Protein AF-A0A0F9Q5L1-F1 (afdb_monomer_lite)

Foldseek 3Di:
DDDQDDPSVVVVVVVVLVVVQVVLVVVQVVCPPVHGRPDDDDDLVRLLVCVVVADPVNVVVQLVVQLVSRPSPPCSNVRSVVVSVVSVVVSVVSNVVVVVD

Structure (mmCIF, N/CA/C/O backbone):
data_AF-A0A0F9Q5L1-F1
#
_entry.id   AF-A0A0F9Q5L1-F1
#
loop_
_atom_site.group_PDB
_atom_site.id
_atom_site.type_symbol
_atom_site.label_atom_id
_atom_site.label_alt_id
_atom_site.label_comp_id
_atom_site.label_asym_id
_atom_site.label_entity_id
_atom_site.label_seq_id
_atom_site.pdbx_PDB_ins_code
_atom_site.Cartn_x
_atom_site.Cartn_y
_atom_site.Cartn_z
_atom_site.occupancy
_atom_site.B_iso_or_equiv
_atom_site.auth_seq_id
_atom_site.auth_comp_id
_atom_site.auth_asym_id
_atom_site.auth_atom_id
_atom_site.pdbx_PDB_model_num
ATOM 1 N N . MET A 1 1 ? 31.891 -4.574 -27.932 1.00 46.84 1 MET A N 1
ATOM 2 C CA . MET A 1 1 ? 30.559 -4.657 -27.298 1.00 46.84 1 MET A CA 1
ATOM 3 C C . MET A 1 1 ? 29.583 -3.880 -28.159 1.00 46.84 1 MET A C 1
ATOM 5 O O . MET A 1 1 ? 29.973 -2.804 -28.605 1.00 46.84 1 MET A O 1
ATOM 9 N N . PRO A 1 2 ? 28.378 -4.392 -28.439 1.00 55.50 2 PRO A N 1
ATOM 10 C CA . PRO A 1 2 ? 27.372 -3.595 -29.123 1.00 55.50 2 PRO A CA 1
ATOM 11 C C . PRO A 1 2 ? 26.941 -2.446 -28.203 1.00 55.50 2 PRO A C 1
ATOM 13 O O . PRO A 1 2 ? 26.582 -2.669 -27.049 1.00 55.50 2 PRO A O 1
ATOM 16 N N . PHE A 1 3 ? 27.026 -1.216 -28.704 1.00 55.19 3 PHE A N 1
ATOM 17 C CA . PHE A 1 3 ? 26.424 -0.057 -28.055 1.00 55.19 3 PHE A CA 1
ATOM 18 C C . PHE A 1 3 ? 24.918 -0.133 -28.306 1.00 55.19 3 PHE A C 1
ATOM 20 O O . PHE A 1 3 ? 24.468 0.080 -29.429 1.00 55.19 3 PHE A O 1
ATOM 27 N N . ILE A 1 4 ? 24.151 -0.495 -27.280 1.00 59.31 4 ILE A N 1
ATOM 28 C CA . ILE A 1 4 ? 22.689 -0.430 -27.326 1.00 59.31 4 ILE A CA 1
ATOM 29 C C . ILE A 1 4 ? 22.337 1.061 -27.294 1.00 59.31 4 ILE A C 1
ATOM 31 O O . ILE A 1 4 ? 22.699 1.748 -26.340 1.00 59.31 4 ILE A O 1
ATOM 35 N N . THR A 1 5 ? 21.715 1.596 -28.345 1.00 69.75 5 THR A N 1
ATOM 36 C CA . THR A 1 5 ? 21.307 3.008 -28.401 1.00 69.75 5 THR A CA 1
ATOM 37 C C . THR A 1 5 ? 19.884 3.162 -28.933 1.00 69.75 5 THR A C 1
ATOM 39 O O . THR A 1 5 ? 19.418 2.388 -29.773 1.00 69.75 5 THR A O 1
ATOM 42 N N . GLY A 1 6 ? 19.192 4.180 -28.408 1.00 71.69 6 GLY A N 1
ATOM 43 C CA . GLY A 1 6 ? 17.871 4.633 -28.845 1.00 71.69 6 GLY A CA 1
ATOM 44 C C . GLY A 1 6 ? 16.782 3.552 -28.738 1.00 71.69 6 GLY A C 1
ATOM 45 O O . GLY A 1 6 ? 16.509 3.104 -27.626 1.00 71.69 6 GLY A O 1
ATOM 46 N N . PRO A 1 7 ? 16.188 3.083 -29.854 1.00 77.56 7 PRO A N 1
ATOM 47 C CA . PRO A 1 7 ? 15.014 2.201 -29.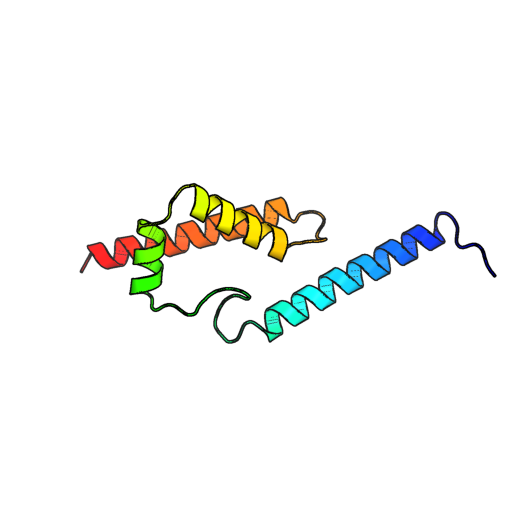825 1.00 77.56 7 PRO A CA 1
ATOM 48 C C . PRO A 1 7 ? 15.200 0.880 -29.065 1.00 77.56 7 PRO A C 1
ATOM 50 O O . PRO A 1 7 ? 14.267 0.399 -28.429 1.00 77.56 7 PRO A O 1
ATOM 53 N N . SER A 1 8 ? 16.403 0.301 -29.104 1.00 81.56 8 SER A N 1
ATOM 54 C CA . SER A 1 8 ? 16.696 -0.967 -28.419 1.00 81.56 8 SER A CA 1
ATOM 55 C C . SER A 1 8 ? 16.846 -0.804 -26.902 1.00 81.56 8 SER A C 1
ATOM 57 O O . SER A 1 8 ? 16.506 -1.716 -26.152 1.00 81.56 8 SER A O 1
ATOM 59 N N . LEU A 1 9 ? 17.301 0.366 -26.432 1.00 83.44 9 LEU A N 1
ATOM 60 C CA . LEU A 1 9 ? 17.297 0.696 -25.003 1.00 83.44 9 LEU A CA 1
ATOM 61 C C . LEU A 1 9 ? 15.873 0.935 -24.497 1.00 83.44 9 LEU A C 1
ATOM 63 O O . LEU A 1 9 ? 15.548 0.494 -23.399 1.00 83.44 9 LEU A O 1
ATOM 67 N N . ASP A 1 10 ? 15.029 1.596 -25.290 1.00 84.75 10 ASP A N 1
ATOM 68 C CA . ASP A 1 10 ? 13.634 1.864 -24.923 1.00 84.75 10 ASP A CA 1
ATOM 69 C C . ASP A 1 10 ? 12.811 0.573 -24.825 1.00 84.75 10 ASP A C 1
ATOM 71 O O . ASP A 1 10 ? 11.964 0.429 -23.939 1.00 84.75 10 ASP A O 1
ATOM 75 N N . GLU A 1 11 ? 13.066 -0.385 -25.719 1.00 88.19 11 GLU A N 1
ATOM 76 C CA . GLU A 1 11 ? 12.460 -1.716 -25.673 1.00 88.19 11 GLU A CA 1
ATOM 77 C C . GLU A 1 11 ? 12.894 -2.482 -24.418 1.00 88.19 11 GLU A C 1
ATOM 79 O O . GLU A 1 11 ? 12.040 -2.911 -23.641 1.00 88.19 11 GLU A O 1
ATOM 84 N N . LEU A 1 12 ? 14.200 -2.531 -24.136 1.00 89.44 12 LEU A N 1
ATOM 85 C CA . LEU A 1 12 ? 14.734 -3.112 -22.900 1.00 89.44 12 LEU A CA 1
ATOM 86 C C . LEU A 1 12 ? 14.154 -2.447 -21.644 1.00 89.44 12 LEU A C 1
ATOM 88 O O . LEU A 1 12 ? 13.760 -3.134 -20.704 1.00 89.44 12 LEU A O 1
ATOM 92 N N . ALA A 1 13 ? 14.062 -1.117 -21.616 1.00 87.81 13 ALA A N 1
ATOM 93 C CA . ALA A 1 13 ? 13.489 -0.384 -20.492 1.00 87.81 13 ALA A CA 1
ATOM 94 C C . ALA A 1 13 ? 12.013 -0.744 -20.276 1.00 87.81 13 ALA A C 1
ATOM 96 O O . ALA A 1 13 ? 11.571 -0.882 -19.133 1.00 87.81 13 ALA A O 1
ATOM 97 N N . ARG A 1 14 ? 11.251 -0.942 -21.356 1.00 89.00 14 ARG A N 1
ATOM 98 C CA . ARG A 1 14 ? 9.848 -1.364 -21.296 1.00 89.00 14 ARG A CA 1
ATOM 99 C C . ARG A 1 14 ? 9.709 -2.785 -20.764 1.00 89.00 14 ARG A C 1
ATOM 101 O O . ARG A 1 14 ? 8.894 -3.006 -19.871 1.00 89.00 14 ARG A O 1
ATOM 108 N N . GLU A 1 15 ? 10.502 -3.721 -21.277 1.00 93.62 15 GLU A N 1
ATOM 109 C CA . GLU A 1 15 ? 10.499 -5.116 -20.828 1.00 93.62 15 GLU A CA 1
ATOM 110 C C . GLU A 1 15 ? 10.883 -5.232 -19.353 1.00 93.62 15 GLU A C 1
ATOM 112 O O . GLU A 1 15 ? 10.172 -5.872 -18.578 1.00 93.62 15 GLU A O 1
ATOM 117 N N . LEU A 1 16 ? 11.950 -4.545 -18.937 1.00 92.75 16 LEU A N 1
ATOM 118 C CA . LEU A 1 16 ? 12.397 -4.520 -17.544 1.00 92.75 16 LEU A CA 1
ATOM 119 C C . LEU A 1 16 ? 11.356 -3.883 -16.622 1.00 92.75 16 LEU A C 1
ATOM 121 O O . LEU A 1 16 ? 11.108 -4.398 -15.532 1.00 92.75 16 LEU A O 1
ATOM 125 N N . SER A 1 17 ? 10.711 -2.798 -17.057 1.00 91.56 17 SER A N 1
ATOM 126 C CA . SER A 1 17 ? 9.645 -2.153 -16.283 1.00 91.56 17 SER A CA 1
ATOM 127 C C . SER A 1 17 ? 8.433 -3.073 -16.131 1.00 91.56 17 SER A C 1
ATOM 129 O O . SER A 1 17 ? 7.906 -3.224 -15.029 1.00 91.56 17 SER A O 1
ATOM 131 N N . ALA A 1 18 ? 8.015 -3.738 -17.212 1.00 93.50 18 ALA A N 1
ATOM 132 C CA . ALA A 1 18 ? 6.917 -4.698 -17.184 1.00 93.50 18 ALA A CA 1
ATOM 133 C C . ALA A 1 18 ? 7.234 -5.895 -16.274 1.00 93.50 18 ALA A C 1
ATOM 135 O O . ALA A 1 18 ? 6.404 -6.281 -15.449 1.00 93.50 18 ALA A O 1
ATOM 136 N N . TRP A 1 19 ? 8.449 -6.440 -16.379 1.00 95.69 19 TRP A N 1
ATOM 137 C CA . TRP A 1 19 ? 8.933 -7.511 -15.513 1.00 95.69 19 TRP A CA 1
ATOM 138 C C . TRP A 1 19 ? 8.946 -7.092 -14.039 1.00 95.69 19 TRP A C 1
ATOM 140 O O . TRP A 1 19 ? 8.443 -7.835 -13.196 1.00 95.69 19 TRP A O 1
ATOM 150 N N . TYR A 1 20 ? 9.461 -5.899 -13.724 1.00 94.56 20 TYR A N 1
ATOM 151 C CA . TYR A 1 20 ? 9.511 -5.376 -12.359 1.00 94.56 20 TYR A CA 1
ATOM 152 C C . TYR A 1 20 ? 8.112 -5.242 -11.753 1.00 94.56 20 TYR A C 1
ATOM 154 O O . TYR A 1 20 ? 7.874 -5.737 -10.651 1.00 94.56 20 TYR A O 1
ATOM 162 N N . ILE A 1 21 ? 7.183 -4.609 -12.478 1.00 94.56 21 ILE A N 1
ATOM 163 C CA . ILE A 1 21 ? 5.807 -4.401 -12.008 1.00 94.56 21 ILE A CA 1
ATOM 164 C C . ILE A 1 21 ? 5.144 -5.750 -11.736 1.00 94.56 21 ILE A C 1
ATOM 166 O O . ILE A 1 21 ? 4.644 -5.965 -10.633 1.00 94.56 21 ILE A O 1
ATOM 170 N N . LYS A 1 22 ? 5.199 -6.671 -12.706 1.00 95.25 22 LYS A N 1
ATOM 171 C CA . LYS A 1 22 ? 4.590 -7.999 -12.584 1.00 95.25 22 LYS A CA 1
ATOM 172 C C . LYS A 1 22 ? 5.165 -8.774 -11.398 1.00 95.25 22 LYS A C 1
ATOM 174 O O . LYS A 1 22 ? 4.415 -9.238 -10.547 1.00 95.25 22 LYS A O 1
ATOM 179 N N . THR A 1 23 ? 6.490 -8.871 -11.320 1.00 95.00 23 THR A N 1
ATOM 180 C CA . THR A 1 23 ? 7.172 -9.624 -10.257 1.00 95.00 23 THR A CA 1
ATOM 181 C C . THR A 1 23 ? 6.837 -9.048 -8.885 1.00 95.00 23 THR A C 1
ATOM 183 O O . THR A 1 23 ? 6.576 -9.786 -7.939 1.00 95.00 23 THR A O 1
ATOM 186 N N . ARG A 1 24 ? 6.803 -7.717 -8.759 1.00 93.56 24 ARG A N 1
ATOM 187 C CA . ARG A 1 24 ? 6.462 -7.064 -7.495 1.00 93.56 24 ARG A CA 1
ATOM 188 C C . ARG A 1 24 ? 5.016 -7.335 -7.079 1.00 93.56 24 ARG A C 1
ATOM 190 O O . ARG A 1 24 ? 4.773 -7.549 -5.897 1.00 93.56 24 ARG A O 1
ATOM 197 N N . GLU A 1 25 ? 4.072 -7.340 -8.017 1.00 92.31 25 GLU A N 1
ATOM 198 C CA . GLU A 1 25 ? 2.676 -7.692 -7.732 1.00 92.31 25 GLU A CA 1
ATOM 199 C C . GLU A 1 25 ? 2.527 -9.142 -7.278 1.00 92.31 25 GLU A C 1
ATOM 201 O O . GLU A 1 25 ? 1.859 -9.392 -6.279 1.00 92.31 25 GLU A O 1
ATOM 206 N N . GLU A 1 26 ? 3.185 -10.077 -7.963 1.00 93.50 26 GLU A N 1
ATOM 207 C CA . GLU A 1 26 ? 3.179 -11.496 -7.596 1.00 93.50 26 GLU A CA 1
ATOM 208 C C . GLU A 1 26 ? 3.765 -11.710 -6.194 1.00 93.50 26 GLU A C 1
ATOM 210 O O . GLU A 1 26 ? 3.187 -12.435 -5.386 1.00 93.50 26 GLU A O 1
ATOM 215 N N . LEU A 1 27 ? 4.865 -11.026 -5.862 1.00 92.06 27 LEU A N 1
ATOM 216 C CA . LEU A 1 27 ? 5.464 -11.084 -4.527 1.00 92.06 27 LEU A CA 1
ATOM 217 C C . LEU A 1 27 ? 4.556 -10.480 -3.452 1.00 92.06 27 LEU A C 1
ATOM 219 O O . LEU A 1 27 ? 4.424 -11.062 -2.379 1.00 92.06 27 LEU A O 1
ATOM 223 N N . ILE A 1 28 ? 3.918 -9.338 -3.723 1.00 90.88 28 ILE A N 1
ATOM 224 C CA . ILE A 1 28 ? 2.952 -8.739 -2.792 1.00 90.88 28 ILE A CA 1
ATOM 225 C C . ILE A 1 28 ? 1.809 -9.715 -2.527 1.00 90.88 28 ILE A C 1
ATOM 227 O O . ILE A 1 28 ? 1.506 -9.967 -1.369 1.00 90.88 28 ILE A O 1
ATOM 231 N N . GLN A 1 29 ? 1.222 -10.298 -3.572 1.00 90.25 29 GLN A N 1
ATOM 232 C CA . GLN A 1 29 ? 0.130 -11.264 -3.436 1.00 90.25 29 GLN A CA 1
ATOM 233 C C . GLN A 1 29 ? 0.564 -12.523 -2.678 1.00 90.25 29 GLN A C 1
ATOM 235 O O . GLN A 1 29 ? -0.180 -13.015 -1.837 1.00 90.25 29 GLN A O 1
ATOM 240 N N . ALA A 1 30 ? 1.774 -13.027 -2.933 1.00 89.94 30 ALA A N 1
ATOM 241 C CA . ALA A 1 30 ? 2.311 -14.186 -2.225 1.00 89.94 30 ALA A CA 1
ATOM 242 C C . ALA A 1 30 ? 2.523 -13.916 -0.726 1.00 89.94 30 ALA A C 1
ATOM 244 O O . ALA A 1 30 ? 2.387 -14.827 0.083 1.00 89.94 30 ALA A O 1
ATOM 245 N N . LEU A 1 31 ? 2.842 -12.672 -0.359 1.00 88.75 31 LEU A N 1
ATOM 246 C CA . LEU A 1 31 ? 3.013 -12.244 1.031 1.00 88.75 31 LEU A CA 1
ATOM 247 C C . LEU A 1 31 ? 1.689 -11.811 1.689 1.00 88.75 31 LEU A C 1
ATOM 249 O O . LEU A 1 31 ? 1.653 -11.560 2.894 1.00 88.75 31 LEU A O 1
ATOM 253 N N . GLU A 1 32 ? 0.600 -11.717 0.924 1.00 88.44 32 GLU A N 1
ATOM 254 C CA . GLU A 1 32 ? -0.746 -11.420 1.419 1.00 88.44 32 GLU A CA 1
ATOM 255 C C . GLU A 1 32 ? -1.420 -12.683 1.966 1.00 88.44 32 GLU A C 1
ATOM 257 O O . GLU A 1 32 ? -2.350 -13.241 1.386 1.00 88.44 32 GLU A O 1
ATOM 262 N N . GLU A 1 33 ? -0.977 -13.131 3.140 1.00 76.69 33 GLU A N 1
ATOM 263 C CA . GLU A 1 33 ? -1.548 -14.285 3.846 1.00 76.69 33 GLU A CA 1
ATOM 264 C C . GLU A 1 33 ? -2.853 -13.913 4.581 1.00 76.69 33 GLU A C 1
ATOM 266 O O . GLU A 1 33 ? -2.936 -13.872 5.808 1.00 76.69 33 GLU A O 1
ATOM 271 N N . GLY A 1 34 ? -3.897 -13.574 3.818 1.00 76.75 34 GLY A N 1
ATOM 272 C CA . GLY A 1 34 ? -5.208 -13.178 4.357 1.00 76.75 34 GLY A CA 1
ATOM 273 C C . GLY A 1 34 ? -5.256 -11.760 4.942 1.00 76.75 34 GLY A C 1
ATOM 274 O O . GLY A 1 34 ? -6.289 -11.342 5.471 1.00 76.75 34 GLY A O 1
ATOM 275 N N . TYR A 1 35 ? -4.163 -11.005 4.824 1.00 79.56 35 TYR A N 1
ATOM 276 C CA . TYR A 1 35 ? -4.044 -9.623 5.274 1.00 79.56 35 TYR A CA 1
ATOM 277 C C . TYR A 1 35 ? -3.167 -8.816 4.297 1.00 79.56 35 TYR A C 1
ATOM 279 O O . TYR A 1 35 ? -2.236 -9.392 3.736 1.00 79.56 35 TYR A O 1
ATOM 287 N N . PRO A 1 36 ? -3.430 -7.511 4.065 1.00 83.44 36 PRO A N 1
ATOM 288 C CA . PRO A 1 36 ? -2.657 -6.725 3.101 1.00 83.44 36 PRO A CA 1
ATOM 289 C C . PRO A 1 36 ? -1.156 -6.697 3.409 1.00 83.44 36 PRO A C 1
ATOM 291 O O . PRO A 1 36 ? -0.756 -6.561 4.571 1.00 83.44 36 PRO A O 1
ATOM 294 N N . TYR A 1 37 ? -0.324 -6.750 2.370 1.00 82.50 37 TYR A N 1
ATOM 295 C CA . TYR A 1 37 ? 1.130 -6.744 2.524 1.00 82.50 37 TYR A CA 1
ATOM 296 C C . TYR A 1 37 ? 1.615 -5.524 3.322 1.00 82.50 37 TYR A C 1
ATOM 298 O O . TYR A 1 37 ? 1.159 -4.398 3.110 1.00 82.50 37 TYR A O 1
ATOM 306 N N . GLY A 1 38 ? 2.546 -5.748 4.255 1.00 80.50 38 GLY A N 1
ATOM 307 C CA . GLY A 1 38 ? 3.118 -4.695 5.100 1.00 80.50 38 GLY A CA 1
ATOM 308 C C . GLY A 1 38 ? 2.164 -4.133 6.163 1.00 80.50 38 GLY A C 1
ATOM 309 O O . GLY A 1 38 ? 2.490 -3.138 6.817 1.00 80.50 38 GLY A O 1
ATOM 310 N N . SER A 1 39 ? 0.991 -4.746 6.352 1.00 84.12 39 SER A N 1
ATOM 311 C CA . SER A 1 39 ? 0.055 -4.383 7.413 1.00 84.12 39 SER A CA 1
ATOM 312 C C . SER A 1 39 ? 0.081 -5.389 8.566 1.00 84.12 39 SER A C 1
ATOM 314 O O . SER A 1 39 ? 0.442 -6.551 8.407 1.00 84.12 39 SER A O 1
ATOM 316 N N . VAL A 1 40 ? -0.270 -4.914 9.762 1.00 85.62 40 VAL A N 1
ATOM 317 C CA . VAL A 1 40 ? -0.330 -5.743 10.971 1.00 85.62 40 VAL A CA 1
ATOM 318 C C . VAL A 1 40 ? -1.730 -6.353 11.073 1.00 85.62 40 VAL A C 1
ATOM 320 O O . VAL A 1 40 ? -2.699 -5.587 10.997 1.00 85.62 40 VAL A O 1
ATOM 323 N N . PRO A 1 41 ? -1.867 -7.677 11.278 1.00 88.12 41 PRO A N 1
ATOM 324 C CA . PRO A 1 41 ? -3.158 -8.307 11.527 1.00 88.12 41 PRO A CA 1
ATOM 325 C C . PRO A 1 41 ? -3.843 -7.692 12.749 1.00 88.12 41 PRO A C 1
ATOM 327 O O . PRO A 1 41 ? -3.299 -7.693 13.851 1.00 88.12 41 PRO A O 1
ATOM 330 N N . LEU A 1 42 ? -5.044 -7.152 12.554 1.00 89.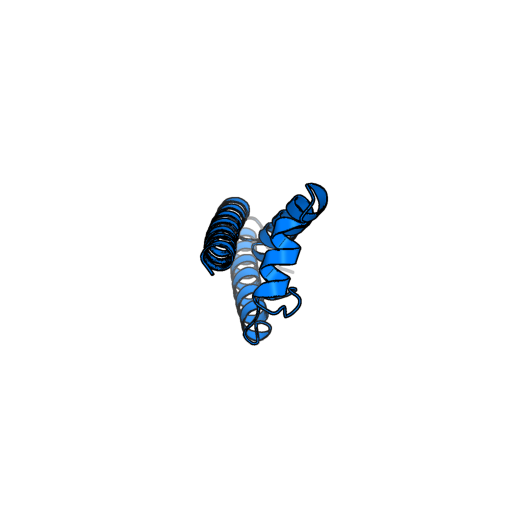88 42 LEU A N 1
ATOM 331 C CA . LEU A 1 42 ? -5.850 -6.536 13.602 1.00 89.88 42 LEU A CA 1
ATOM 332 C C . LEU A 1 42 ? -7.261 -7.113 13.560 1.00 89.88 42 LEU A C 1
ATOM 334 O O . LEU A 1 42 ? -7.843 -7.315 12.492 1.00 89.88 42 LEU A O 1
ATOM 338 N N . THR A 1 43 ? -7.854 -7.313 14.733 1.00 90.50 43 THR A N 1
ATOM 339 C CA . THR A 1 43 ? -9.287 -7.612 14.825 1.00 90.50 43 THR A CA 1
ATOM 340 C C . THR A 1 43 ? -10.112 -6.459 14.251 1.00 90.50 43 THR A C 1
ATOM 342 O O . THR A 1 43 ? -9.676 -5.308 14.246 1.00 90.50 43 THR A O 1
ATOM 345 N N . THR A 1 44 ? -11.349 -6.733 13.835 1.00 88.38 44 THR A N 1
ATOM 346 C CA . THR A 1 44 ? -12.293 -5.705 13.365 1.00 88.38 44 THR A CA 1
ATOM 347 C C . THR A 1 44 ? -12.401 -4.518 14.325 1.00 88.38 44 THR A C 1
ATOM 349 O O . THR A 1 44 ? -12.397 -3.370 13.888 1.00 88.38 44 THR A O 1
ATOM 352 N N . ARG A 1 45 ? -12.442 -4.779 15.638 1.00 89.56 45 ARG A N 1
ATOM 353 C CA . ARG A 1 45 ? -12.500 -3.727 16.658 1.00 89.56 45 ARG A CA 1
ATOM 354 C C . ARG A 1 45 ? -11.241 -2.862 16.654 1.00 89.56 45 ARG A C 1
ATOM 356 O O . ARG A 1 45 ? -11.358 -1.645 16.601 1.00 89.56 45 ARG A O 1
ATOM 363 N N . GLN A 1 46 ? -10.063 -3.483 16.642 1.00 92.69 46 GLN A N 1
ATOM 364 C CA . GLN A 1 46 ? -8.786 -2.767 16.597 1.00 92.69 46 GLN A CA 1
ATOM 365 C C . GLN A 1 46 ? -8.599 -1.977 15.296 1.00 92.69 46 GLN A C 1
ATOM 367 O O . GLN A 1 46 ? -8.036 -0.889 15.334 1.00 92.69 46 GLN A O 1
ATOM 372 N N . GLN A 1 47 ? -9.080 -2.491 14.156 1.00 91.06 47 GLN A N 1
ATOM 373 C CA . GLN A 1 47 ? -9.060 -1.759 12.884 1.00 91.06 47 GLN A CA 1
ATOM 374 C C . GLN A 1 47 ? -9.856 -0.454 12.992 1.00 91.06 47 GLN A C 1
ATOM 376 O O . GLN A 1 47 ? -9.351 0.601 12.620 1.00 91.06 47 GLN A O 1
ATOM 381 N N . VAL A 1 48 ? -11.072 -0.520 13.547 1.00 91.75 48 VAL A N 1
ATOM 382 C CA . VAL A 1 48 ? -11.923 0.661 13.747 1.00 91.75 48 VAL A CA 1
ATOM 383 C C . VAL A 1 48 ? -11.336 1.599 14.799 1.00 91.75 48 VAL A C 1
ATOM 385 O O . VAL A 1 48 ? -11.312 2.801 14.571 1.00 91.75 48 VAL A O 1
ATOM 388 N N . ASP A 1 49 ? -10.849 1.082 15.930 1.00 93.56 49 ASP A N 1
ATOM 389 C CA . ASP A 1 49 ? -10.238 1.911 16.978 1.00 93.56 49 ASP A CA 1
ATOM 390 C C . ASP A 1 49 ? -9.028 2.682 16.423 1.00 93.56 49 ASP A C 1
ATOM 392 O O . ASP A 1 49 ? -8.966 3.899 16.574 1.00 93.56 49 ASP A O 1
ATOM 396 N N . LYS A 1 50 ? -8.136 2.001 15.688 1.00 92.06 50 LYS A N 1
ATOM 397 C CA . LYS A 1 50 ? -6.982 2.623 15.023 1.00 92.06 50 LYS A CA 1
ATOM 398 C C . LYS A 1 50 ? -7.400 3.665 13.986 1.00 92.06 50 LYS A C 1
ATOM 400 O O . LYS A 1 50 ? -6.781 4.716 13.900 1.00 92.06 50 LYS A O 1
ATOM 405 N N . PHE A 1 51 ? -8.434 3.372 13.198 1.00 92.88 51 PHE A N 1
ATOM 406 C CA . PHE A 1 51 ? -8.969 4.306 12.210 1.00 92.88 51 PHE A CA 1
ATOM 407 C C . PHE A 1 51 ? -9.513 5.583 12.866 1.00 92.88 51 PHE A C 1
ATOM 409 O O . PHE A 1 51 ? -9.232 6.682 12.405 1.00 92.88 51 PHE A O 1
ATOM 416 N N . MET A 1 52 ? -10.263 5.444 13.960 1.00 91.69 52 MET A N 1
ATOM 417 C CA . MET A 1 52 ? -10.857 6.576 14.676 1.00 91.69 52 MET A CA 1
ATOM 418 C C . MET A 1 52 ? -9.823 7.404 15.451 1.00 91.69 52 MET A C 1
ATOM 420 O O . MET A 1 52 ? -10.081 8.570 15.730 1.00 91.69 52 MET A O 1
ATOM 424 N N . SER A 1 53 ? -8.682 6.811 15.817 1.00 94.88 53 SER A N 1
ATOM 425 C CA . SER A 1 53 ? -7.575 7.491 16.502 1.00 94.88 53 SER A CA 1
ATOM 426 C C . SER A 1 53 ? -6.481 7.990 15.555 1.00 94.88 53 SER A C 1
ATOM 428 O O . SER A 1 53 ? -5.420 8.387 16.026 1.00 94.88 53 SER A O 1
ATOM 430 N N . MET A 1 54 ? -6.690 7.886 14.243 1.00 93.94 54 MET A N 1
ATOM 431 C CA . MET A 1 54 ? -5.688 8.216 13.237 1.00 93.94 54 MET A CA 1
ATOM 432 C C . MET A 1 54 ? -5.453 9.729 13.200 1.00 93.94 54 MET A C 1
ATOM 434 O O . MET A 1 54 ? -6.400 10.507 13.085 1.00 93.94 54 MET A O 1
ATOM 438 N N . THR A 1 55 ? -4.192 10.137 13.303 1.00 95.31 55 THR A N 1
ATOM 439 C CA . THR A 1 55 ? -3.773 11.533 13.135 1.00 95.31 55 THR A CA 1
ATOM 440 C C . THR A 1 55 ? -3.576 11.881 11.656 1.00 95.31 55 THR A C 1
ATOM 442 O O . THR A 1 55 ? -3.617 11.007 10.787 1.00 95.31 55 THR A O 1
ATOM 445 N N . GLU A 1 56 ? -3.343 13.160 11.350 1.00 92.31 56 GLU A N 1
ATOM 446 C CA . GLU A 1 56 ? -2.959 13.581 9.994 1.00 92.31 56 GLU A CA 1
ATOM 447 C C . GLU A 1 56 ? -1.645 12.917 9.550 1.00 92.31 56 GLU A C 1
ATOM 449 O O . GLU A 1 56 ? -1.566 12.409 8.434 1.00 92.31 56 GLU A O 1
ATOM 454 N N . GLU A 1 57 ? -0.661 12.809 10.447 1.00 94.06 57 GLU A N 1
ATOM 455 C CA . GLU A 1 57 ? 0.617 12.134 10.177 1.00 94.06 57 GLU A CA 1
ATOM 456 C C . GLU A 1 57 ? 0.423 10.638 9.875 1.00 94.06 57 GLU A C 1
ATOM 458 O O . GLU A 1 57 ? 1.015 10.092 8.941 1.00 94.06 57 GLU A O 1
ATOM 463 N N . ASP A 1 58 ? -0.462 9.960 10.612 1.00 91.94 58 ASP A N 1
ATOM 464 C CA . ASP A 1 58 ? -0.794 8.560 10.336 1.00 91.94 58 ASP A CA 1
ATOM 465 C C . ASP A 1 58 ? -1.458 8.387 8.960 1.00 91.94 58 ASP A C 1
ATOM 467 O O . ASP A 1 58 ? -1.205 7.396 8.263 1.00 91.94 58 ASP A O 1
ATOM 471 N N . LEU A 1 59 ? -2.307 9.342 8.562 1.00 89.62 59 LEU A N 1
ATOM 472 C CA . LEU A 1 59 ? -2.970 9.342 7.261 1.00 89.62 59 LEU A CA 1
ATOM 473 C C . LEU A 1 59 ? -1.958 9.561 6.130 1.00 89.62 59 LEU A C 1
ATOM 475 O O . LEU A 1 59 ? -1.991 8.832 5.138 1.00 89.62 59 LEU A O 1
ATOM 479 N N . GLU A 1 60 ? -1.024 10.498 6.288 1.00 91.50 60 GLU A N 1
ATOM 480 C CA . GLU A 1 60 ? 0.088 10.691 5.349 1.00 91.50 60 GLU A CA 1
ATOM 481 C C . GLU A 1 60 ? 0.942 9.422 5.227 1.00 91.50 60 GLU A C 1
ATOM 483 O O . GLU A 1 60 ? 1.259 8.975 4.119 1.00 91.50 60 GLU A O 1
ATOM 488 N N . GLY A 1 61 ? 1.239 8.772 6.356 1.00 91.81 61 GLY A N 1
ATOM 489 C CA . GLY A 1 61 ? 1.942 7.492 6.391 1.00 91.81 61 GLY A CA 1
ATOM 490 C C . GLY A 1 61 ? 1.187 6.370 5.670 1.00 91.81 61 GLY A C 1
ATOM 491 O O . GLY A 1 61 ? 1.802 5.558 4.971 1.00 91.81 61 GLY A O 1
ATOM 492 N N . LEU A 1 62 ? -0.143 6.318 5.794 1.00 91.25 62 LEU A N 1
ATOM 493 C CA . LEU A 1 62 ? -0.987 5.381 5.049 1.00 91.25 62 LEU A CA 1
ATOM 494 C C . LEU A 1 62 ? -0.926 5.658 3.542 1.00 91.25 62 LEU A C 1
ATOM 496 O O . LEU A 1 62 ? -0.683 4.732 2.769 1.00 91.25 62 LEU A O 1
ATOM 500 N N . VAL A 1 63 ? -1.097 6.914 3.125 1.00 90.56 63 VAL A N 1
ATOM 501 C CA . VAL A 1 63 ? -1.044 7.307 1.708 1.00 90.56 63 VAL A CA 1
ATOM 502 C C . VAL A 1 63 ? 0.312 6.966 1.098 1.00 90.56 63 VAL A C 1
ATOM 504 O O . VAL A 1 63 ? 0.362 6.363 0.028 1.00 90.56 63 VAL A O 1
ATOM 507 N N . SER A 1 64 ? 1.408 7.259 1.800 1.00 90.75 64 SER A N 1
ATOM 508 C CA . SER A 1 64 ? 2.766 6.923 1.358 1.00 90.75 64 SER A CA 1
ATOM 509 C C . SER A 1 64 ? 2.935 5.419 1.102 1.00 90.75 64 SER A C 1
ATOM 511 O O . SER A 1 64 ? 3.456 5.014 0.061 1.00 90.75 64 SER A O 1
ATOM 513 N N . LYS A 1 65 ? 2.397 4.567 1.986 1.00 90.88 65 LYS A N 1
ATOM 514 C CA . LYS A 1 65 ? 2.404 3.106 1.792 1.00 90.88 65 LYS A CA 1
ATOM 515 C C . LYS A 1 65 ? 1.575 2.664 0.590 1.00 90.88 65 LYS A C 1
ATOM 517 O O . LYS A 1 65 ? 1.996 1.761 -0.131 1.00 90.88 65 LYS A O 1
ATOM 522 N N . LEU A 1 66 ? 0.414 3.279 0.363 1.00 91.88 66 LEU A N 1
ATOM 523 C CA . LEU A 1 66 ? -0.426 2.979 -0.800 1.00 91.88 66 LEU A CA 1
ATOM 524 C C . LEU A 1 66 ? 0.261 3.392 -2.108 1.00 91.88 66 LEU A C 1
ATOM 526 O O . LEU A 1 66 ? 0.231 2.640 -3.079 1.00 91.88 66 LEU A O 1
ATOM 530 N N . VAL A 1 67 ? 0.945 4.537 -2.132 1.00 90.81 67 VAL A N 1
ATOM 531 C CA . VAL A 1 67 ? 1.744 4.965 -3.291 1.00 90.81 67 VAL A CA 1
ATOM 532 C C . VAL A 1 67 ? 2.915 4.013 -3.528 1.00 90.81 67 VAL A C 1
ATOM 534 O O . VAL A 1 67 ? 3.114 3.569 -4.660 1.00 90.81 67 VAL A O 1
ATOM 537 N N . ASP A 1 68 ? 3.653 3.629 -2.480 1.00 90.94 68 ASP A N 1
ATOM 538 C CA . ASP A 1 68 ? 4.749 2.666 -2.624 1.00 90.94 68 ASP A CA 1
ATOM 539 C C . ASP A 1 68 ? 4.240 1.301 -3.106 1.00 90.94 68 ASP A C 1
ATOM 541 O O . ASP A 1 68 ? 4.867 0.681 -3.965 1.00 90.94 68 ASP A O 1
ATOM 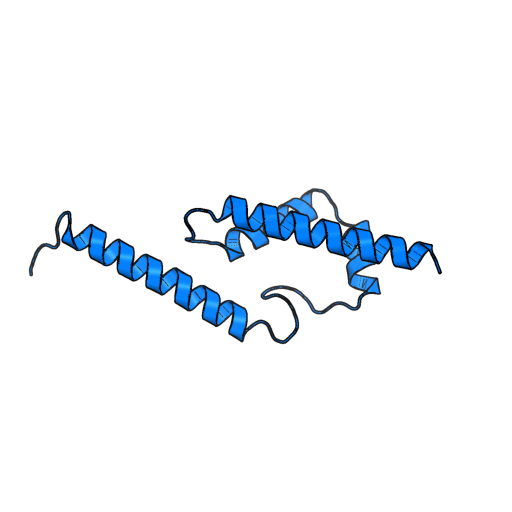545 N N . ARG A 1 69 ? 3.060 0.842 -2.664 1.00 90.00 69 ARG A N 1
ATOM 546 C CA . ARG A 1 69 ? 2.421 -0.378 -3.192 1.00 90.00 69 ARG A CA 1
ATOM 547 C C . ARG A 1 69 ? 2.273 -0.343 -4.716 1.00 90.00 69 ARG A C 1
ATOM 549 O O . ARG A 1 69 ? 2.412 -1.391 -5.339 1.00 90.00 69 ARG A O 1
ATOM 556 N N . HIS A 1 70 ? 2.086 0.822 -5.326 1.00 92.31 70 HIS A N 1
ATOM 557 C CA . HIS A 1 70 ? 1.949 0.969 -6.779 1.00 92.31 70 HIS A CA 1
ATOM 558 C C . HIS A 1 70 ? 3.215 1.475 -7.479 1.00 92.31 70 HIS A C 1
ATOM 560 O O . HIS A 1 70 ? 3.165 1.846 -8.653 1.00 92.31 70 HIS A O 1
ATOM 566 N N . ARG A 1 71 ? 4.367 1.471 -6.798 1.00 90.31 71 ARG A N 1
ATOM 567 C CA . ARG A 1 71 ? 5.640 1.961 -7.337 1.00 90.31 71 ARG A CA 1
ATOM 568 C C . ARG A 1 71 ? 5.968 1.361 -8.706 1.00 90.31 71 ARG A C 1
ATOM 570 O O . ARG A 1 71 ? 5.904 0.152 -8.912 1.00 90.31 71 ARG A O 1
ATOM 577 N N . GLY A 1 72 ? 6.367 2.231 -9.632 1.00 88.75 72 GLY A N 1
ATOM 578 C CA . GLY A 1 72 ? 6.726 1.865 -11.004 1.00 88.75 72 GLY A CA 1
ATOM 579 C C . GLY A 1 72 ? 5.539 1.783 -11.966 1.00 88.75 72 GLY A C 1
ATOM 580 O O . GLY A 1 72 ? 5.759 1.751 -13.173 1.00 88.75 72 GLY A O 1
ATOM 581 N N . LYS A 1 73 ? 4.290 1.807 -11.479 1.00 91.31 73 LYS A N 1
ATOM 582 C CA . LYS A 1 73 ? 3.112 1.886 -12.351 1.00 91.31 73 LYS A CA 1
ATOM 583 C C . LYS A 1 73 ? 2.927 3.314 -12.882 1.00 91.31 73 LYS A C 1
ATOM 585 O O . LYS A 1 73 ? 3.071 4.267 -12.116 1.00 91.31 73 LYS A O 1
ATOM 590 N N . PRO A 1 74 ? 2.527 3.489 -14.155 1.00 87.94 74 PRO A N 1
ATOM 591 C CA . PRO A 1 74 ? 2.330 4.815 -14.751 1.00 87.94 74 PRO A CA 1
ATOM 592 C C . PRO A 1 74 ? 1.190 5.618 -14.101 1.00 87.94 74 PRO A C 1
ATOM 594 O O . PRO A 1 74 ? 1.155 6.837 -14.207 1.00 87.94 74 PRO A O 1
ATOM 597 N N . ASN A 1 75 ? 0.261 4.947 -13.420 1.00 91.06 75 ASN A N 1
ATOM 598 C CA . ASN A 1 75 ? -0.901 5.529 -12.748 1.00 91.06 75 ASN A CA 1
ATOM 599 C C . ASN A 1 75 ? -0.890 5.278 -11.228 1.00 91.06 75 ASN A C 1
ATOM 601 O O . ASN A 1 75 ? -1.953 5.152 -10.618 1.00 91.06 75 ASN A O 1
ATOM 605 N N . ALA A 1 76 ? 0.297 5.181 -10.619 1.00 88.81 76 ALA A N 1
ATOM 606 C CA . ALA A 1 76 ? 0.460 4.808 -9.212 1.00 88.81 76 ALA A CA 1
ATOM 607 C C . ALA A 1 76 ? -0.353 5.681 -8.241 1.00 88.81 76 ALA A C 1
ATOM 609 O O . ALA A 1 76 ? -1.021 5.152 -7.358 1.00 88.81 76 ALA A O 1
ATOM 610 N N . GLU A 1 77 ? -0.360 7.001 -8.436 1.00 88.94 77 GLU A N 1
ATOM 611 C CA . GLU A 1 77 ? -1.112 7.934 -7.586 1.00 88.94 77 GLU A CA 1
ATOM 612 C C . GLU A 1 77 ? -2.627 7.724 -7.679 1.00 88.94 77 GLU A C 1
ATOM 614 O O . GLU A 1 77 ? -3.326 7.740 -6.667 1.00 88.94 77 GLU A O 1
ATOM 619 N N . ALA A 1 78 ? -3.145 7.484 -8.887 1.00 93.00 78 ALA A N 1
ATOM 620 C CA . ALA A 1 78 ? -4.568 7.237 -9.095 1.00 93.00 78 ALA A CA 1
ATOM 621 C C . ALA A 1 78 ? -5.008 5.918 -8.442 1.00 93.00 78 ALA A C 1
ATOM 623 O O . ALA A 1 78 ? -6.079 5.850 -7.841 1.00 93.00 78 ALA A O 1
ATOM 624 N N . LEU A 1 79 ? -4.165 4.885 -8.524 1.00 93.56 79 LEU A N 1
ATOM 625 C CA . LEU A 1 79 ? -4.399 3.610 -7.848 1.00 93.56 79 LEU A CA 1
ATOM 626 C C . LEU A 1 79 ? -4.350 3.768 -6.324 1.00 93.56 79 LEU A C 1
ATOM 628 O O . LEU A 1 79 ? -5.247 3.291 -5.638 1.00 93.56 79 LEU A O 1
ATOM 632 N N . ALA A 1 80 ? -3.370 4.505 -5.798 1.00 92.88 80 ALA A N 1
ATOM 633 C CA . ALA A 1 80 ? -3.261 4.778 -4.367 1.00 92.88 80 ALA A CA 1
ATOM 634 C C . ALA A 1 80 ? -4.455 5.583 -3.830 1.00 92.88 80 ALA A C 1
ATOM 636 O O . ALA A 1 80 ? -4.963 5.281 -2.751 1.00 92.88 80 ALA A O 1
ATOM 637 N N . ARG A 1 81 ? -4.946 6.575 -4.588 1.00 92.81 81 ARG A N 1
ATOM 638 C CA . 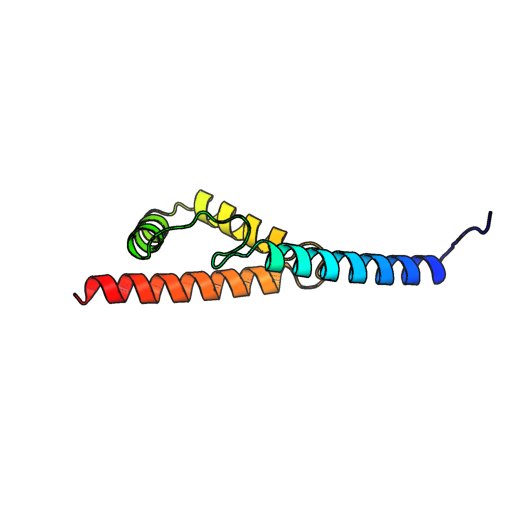ARG A 1 81 ? -6.165 7.318 -4.236 1.00 92.81 81 ARG A CA 1
ATOM 639 C C . ARG A 1 81 ? -7.377 6.391 -4.173 1.00 92.81 81 ARG A C 1
ATOM 641 O O . ARG A 1 81 ? -8.134 6.472 -3.212 1.00 92.81 81 ARG A O 1
ATOM 648 N N . LYS A 1 82 ? -7.542 5.501 -5.154 1.00 94.94 82 LYS A N 1
ATOM 649 C CA . LYS A 1 82 ? -8.635 4.524 -5.149 1.00 94.94 82 LYS A CA 1
ATOM 650 C C . LYS A 1 82 ? -8.557 3.595 -3.932 1.00 94.94 82 LYS A C 1
ATOM 652 O O . LYS A 1 82 ? -9.555 3.419 -3.244 1.00 94.94 82 LYS A O 1
ATOM 657 N N . ASP A 1 83 ? -7.374 3.065 -3.625 1.00 93.19 83 ASP A N 1
ATOM 658 C CA . ASP A 1 83 ? -7.177 2.208 -2.450 1.00 93.19 83 ASP A CA 1
ATOM 659 C C . ASP A 1 83 ? -7.503 2.951 -1.143 1.00 93.19 83 ASP A C 1
ATOM 661 O O . ASP A 1 83 ? -8.081 2.370 -0.220 1.00 93.19 83 ASP A O 1
ATOM 665 N N . LEU A 1 84 ? -7.166 4.244 -1.064 1.00 93.75 84 LEU A N 1
ATOM 666 C CA . LEU A 1 84 ? -7.518 5.088 0.074 1.00 93.75 84 LEU A CA 1
ATOM 667 C C . LEU A 1 84 ? -9.036 5.262 0.184 1.00 93.75 84 LEU A C 1
ATOM 669 O O . LEU A 1 84 ? -9.588 5.090 1.268 1.00 93.75 84 LEU A O 1
ATOM 673 N N . GLU A 1 85 ? -9.718 5.582 -0.915 1.00 94.88 85 GLU A N 1
ATOM 674 C CA . GLU A 1 85 ? -11.178 5.725 -0.951 1.00 94.88 85 GLU A CA 1
ATOM 675 C C . GLU A 1 85 ? -11.879 4.433 -0.506 1.00 94.88 85 GLU A C 1
ATOM 677 O O . GLU A 1 85 ? -12.757 4.471 0.363 1.00 94.88 85 GLU A O 1
ATOM 682 N N . ASP A 1 86 ? -11.434 3.285 -1.021 1.00 94.50 86 ASP A N 1
ATOM 683 C CA . ASP A 1 86 ? -11.955 1.966 -0.659 1.00 94.50 86 ASP A CA 1
ATOM 684 C C . ASP A 1 86 ? -11.712 1.651 0.829 1.00 94.50 86 ASP A C 1
ATOM 686 O O . ASP A 1 86 ? -12.612 1.166 1.530 1.00 94.50 86 ASP A O 1
ATOM 690 N N . TYR A 1 87 ? -10.524 1.979 1.351 1.00 92.44 87 TYR A N 1
ATOM 691 C CA . TYR A 1 87 ? -10.198 1.842 2.771 1.00 92.44 87 TYR A CA 1
ATOM 692 C C . TYR A 1 87 ? -11.106 2.712 3.653 1.00 92.44 87 TYR A C 1
ATOM 694 O O . TYR A 1 87 ? -11.720 2.200 4.596 1.00 92.44 87 TYR A O 1
ATOM 702 N N . MET A 1 88 ? -11.244 4.000 3.326 1.00 92.50 88 MET A N 1
ATOM 703 C CA . MET A 1 88 ? -12.086 4.948 4.062 1.00 92.50 88 MET A CA 1
ATOM 704 C C . MET A 1 88 ? -13.550 4.496 4.060 1.00 92.50 88 MET A C 1
ATOM 706 O O . MET A 1 88 ? -14.198 4.464 5.108 1.00 92.50 88 MET A O 1
ATOM 710 N N . ALA A 1 89 ? -14.077 4.087 2.902 1.00 94.44 89 ALA A N 1
ATOM 711 C CA . ALA A 1 89 ? -15.446 3.598 2.771 1.00 94.44 89 ALA A CA 1
ATOM 712 C C . ALA A 1 89 ? -15.689 2.339 3.619 1.00 94.44 89 ALA A C 1
ATOM 714 O O . ALA A 1 89 ? -16.703 2.241 4.321 1.00 94.44 89 ALA A O 1
ATOM 715 N N . LYS A 1 90 ? -14.744 1.389 3.602 1.00 92.00 90 LYS A N 1
ATOM 716 C CA . LYS A 1 90 ? -14.802 0.175 4.424 1.00 92.00 90 LYS A CA 1
ATOM 717 C C . LYS A 1 90 ? -14.800 0.510 5.917 1.00 92.00 90 LYS A C 1
ATOM 719 O O . LYS A 1 90 ? -15.665 0.018 6.644 1.00 92.00 90 LYS A O 1
ATOM 724 N N . MET A 1 91 ? -13.869 1.348 6.375 1.00 92.81 91 MET A N 1
ATOM 725 C CA . MET A 1 91 ? -13.758 1.716 7.791 1.00 92.81 91 MET A CA 1
ATOM 726 C C . MET A 1 91 ? -14.979 2.494 8.284 1.00 92.81 91 MET A C 1
ATOM 728 O O . MET A 1 91 ? -15.496 2.187 9.357 1.00 92.81 91 MET A O 1
ATOM 732 N N . ASN A 1 92 ? -15.511 3.416 7.477 1.00 91.62 92 ASN A N 1
ATOM 733 C CA . ASN A 1 92 ? -16.745 4.136 7.792 1.00 91.62 92 ASN A CA 1
ATOM 734 C C . ASN A 1 92 ? -17.950 3.192 7.921 1.00 91.62 92 ASN A C 1
ATOM 736 O O . ASN A 1 92 ? -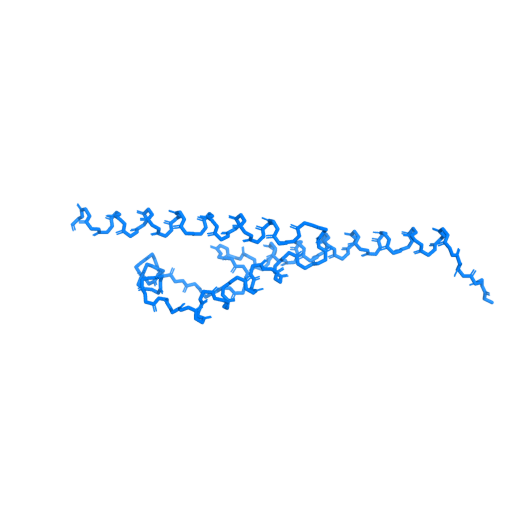18.746 3.318 8.849 1.00 91.62 92 ASN A O 1
ATOM 740 N N . ARG A 1 93 ? -18.074 2.190 7.042 1.00 91.50 93 ARG A N 1
ATOM 741 C CA . ARG A 1 93 ? -19.136 1.177 7.160 1.00 91.50 93 ARG A CA 1
ATOM 742 C C . ARG A 1 93 ? -18.998 0.362 8.450 1.00 91.50 93 ARG A C 1
ATOM 744 O O . ARG A 1 93 ? -19.98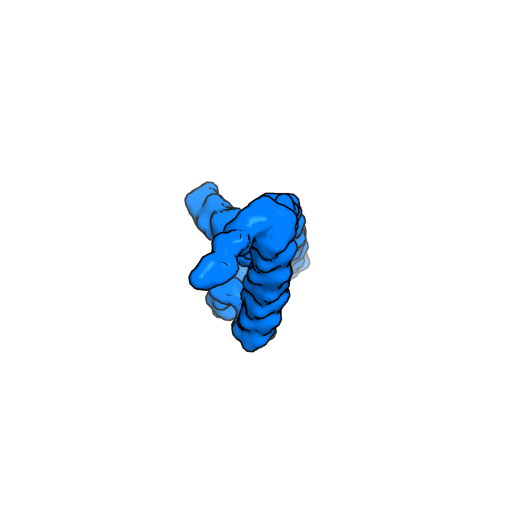5 0.130 9.148 1.00 91.50 93 ARG A O 1
ATOM 751 N N . MET A 1 94 ? -17.775 -0.053 8.779 1.00 89.50 94 MET A N 1
ATOM 752 C CA . MET A 1 94 ? -17.481 -0.831 9.988 1.00 89.50 94 MET A CA 1
ATOM 753 C C . MET A 1 94 ? -17.697 -0.018 11.273 1.00 89.50 94 MET A C 1
ATOM 755 O O . MET A 1 94 ? -18.191 -0.561 12.262 1.00 89.50 94 MET A O 1
ATOM 759 N N . SER A 1 95 ? -17.377 1.279 11.268 1.00 87.69 95 SER A N 1
ATOM 760 C CA . SER A 1 95 ? -17.559 2.160 12.426 1.00 87.69 95 SER A CA 1
ATOM 761 C C . SER A 1 95 ? -19.036 2.453 12.708 1.00 87.69 95 SER A C 1
ATOM 763 O O . SER A 1 95 ? -19.451 2.424 13.867 1.00 87.69 95 SER A O 1
ATOM 765 N N . VAL A 1 96 ? -19.855 2.648 11.668 1.00 84.62 96 VAL A N 1
ATOM 766 C CA . VAL A 1 96 ? -21.311 2.829 11.804 1.00 84.62 96 VAL A CA 1
ATOM 767 C C . VAL A 1 96 ? -21.977 1.562 12.336 1.00 84.62 96 VAL A C 1
ATOM 769 O O . VAL A 1 96 ? -22.776 1.645 13.267 1.00 84.62 96 VAL A O 1
ATOM 772 N N . SER A 1 97 ? -21.602 0.383 11.826 1.00 77.06 97 SER A N 1
ATOM 773 C CA . SER A 1 97 ? -22.150 -0.894 12.307 1.00 77.06 97 SER A CA 1
ATOM 774 C C . SER A 1 97 ? -21.906 -1.126 13.802 1.00 77.06 97 SER A C 1
ATOM 776 O O . SER A 1 97 ? -22.714 -1.786 14.443 1.00 77.06 97 SER A O 1
ATOM 778 N N . ARG A 1 98 ? -20.821 -0.582 14.369 1.00 65.31 98 ARG A N 1
ATOM 779 C CA . ARG A 1 98 ? -20.534 -0.654 15.810 1.00 65.31 98 ARG A CA 1
ATOM 780 C C . ARG A 1 98 ? -21.436 0.253 16.649 1.00 65.31 98 ARG A C 1
ATOM 782 O O . ARG A 1 98 ? -21.641 -0.039 17.816 1.00 65.31 98 ARG A O 1
ATOM 789 N N . ARG A 1 99 ? -21.932 1.360 16.087 1.00 59.56 99 ARG A N 1
ATOM 790 C CA . ARG A 1 99 ? -22.810 2.313 16.793 1.00 59.56 99 ARG A CA 1
ATOM 791 C C . ARG A 1 99 ? -24.278 1.884 16.805 1.00 59.56 99 ARG A C 1
ATOM 793 O O . ARG A 1 99 ? -25.042 2.420 17.595 1.00 59.56 99 ARG A O 1
ATOM 800 N N . ALA A 1 100 ? -24.668 0.979 15.909 1.00 59.75 100 ALA A N 1
ATOM 801 C CA . ALA A 1 100 ? -26.037 0.480 15.792 1.00 59.75 100 ALA A CA 1
ATOM 802 C C . ALA A 1 100 ? -26.359 -0.694 16.743 1.00 59.75 100 ALA A C 1
ATOM 804 O O . ALA A 1 100 ? -27.499 -1.153 16.749 1.00 59.75 100 ALA A O 1
ATOM 805 N N . VAL A 1 101 ? -25.368 -1.180 17.504 1.00 48.44 101 VAL A N 1
ATOM 806 C CA . VAL A 1 101 ? -25.485 -2.268 18.493 1.00 48.44 101 VAL A CA 1
ATOM 807 C C . VAL A 1 101 ? -25.401 -1.698 19.899 1.00 48.44 101 VAL A C 1
ATOM 809 O O . VAL A 1 101 ? -24.476 -0.888 20.133 1.00 48.44 101 VAL A O 1
#

Sequence (101 aa):
MPFITGPSLDELARELSAWYIKTREELIQALEEGYPYGSVPLTTRQQVDKFMSMTEEDLEGLVSKLVDRHRGKPNAEALARKDLEDYMAKMNRMSVSRRAV

Secondary structure (DSSP, 8-state):
-----THHHHHHHHHHHHHHHHHHHHHHHHH-SSS-TT-----HHHHHHHHHT--HHHHHHHHHHHHHHTTT-TTHHHHHHHHHHHHHHHHHHHHHHHH--

pLDDT: mean 87.05, std 10.44, range [46.84, 95.69]

Organism: NCBI:txid412755

Radius of gyration: 18.87 Å; chains: 1; bounding box: 57×28×48 Å